Protein AF-A0A560T0L8-F1 (afdb_monomer)

Foldseek 3Di:
DDKDKAQADDDDDPVVVVPDDPPDDDDGDDHDPQKTFIDDVNHTFFIAGWDDDPNDTDGDTPDGDDDD

Sequence (68 aa):
MALNVRCGTLNLTLGELRNLAPGSILGIAGYAPGMAGLYYGDRPIGQGQLVEVDGRLGLQLSRVLFGR

Radius of gyration: 14.48 Å; Cα contacts (8 Å, |Δi|>4): 98; chains: 1; bounding box: 40×25×34 Å

Nearest PDB structures (foldseek):
  1o9y-assembly1_C  TM=9.783E-01  e=9.539E-07  Pseudomonas syringae
  1o9y-assembly1_B  TM=9.283E-01  e=7.038E-07  Pseudomonas syringae
  8uox-assembly1_E6  TM=8.493E-01  e=2.136E-04  Salmonella enterica subsp. enterica serovar Typhimurium
  1o6a-assembly1_A  TM=8.985E-01  e=7.657E-04  Thermotoga maritima
  5xrw-assembly1_C  TM=8.696E-01  e=2.583E-03  Helicobacter pylori 26695

Structure (mmCIF, N/CA/C/O backbone):
data_AF-A0A560T0L8-F1
#
_entry.id   AF-A0A560T0L8-F1
#
loop_
_atom_site.gr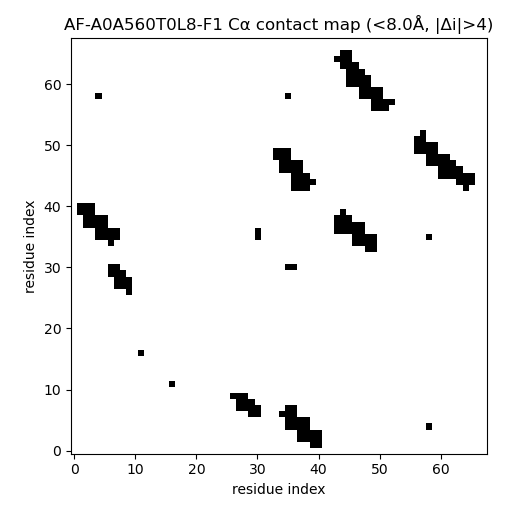oup_PDB
_atom_site.id
_atom_site.type_symbol
_atom_site.label_atom_id
_atom_site.label_alt_id
_atom_site.label_comp_id
_atom_site.label_asym_id
_atom_site.label_entity_id
_atom_site.label_seq_id
_atom_site.pdbx_PDB_ins_code
_atom_site.Cartn_x
_atom_site.Cartn_y
_atom_site.Cartn_z
_atom_site.occupancy
_atom_site.B_iso_or_equiv
_atom_site.auth_seq_id
_atom_site.auth_comp_id
_atom_site.auth_asym_id
_atom_site.auth_atom_id
_atom_site.pdbx_PDB_model_num
ATOM 1 N N . MET A 1 1 ? 17.258 -9.956 2.362 1.00 82.81 1 MET A N 1
ATOM 2 C CA . MET A 1 1 ? 16.882 -8.543 2.135 1.00 82.81 1 MET A CA 1
ATOM 3 C C . MET A 1 1 ? 15.434 -8.527 1.675 1.00 82.81 1 MET A C 1
ATOM 5 O O . MET A 1 1 ? 15.146 -9.186 0.687 1.00 82.81 1 MET A O 1
ATOM 9 N N . ALA A 1 2 ? 14.527 -7.889 2.421 1.00 93.38 2 ALA A N 1
ATOM 10 C CA . ALA A 1 2 ? 13.095 -7.881 2.107 1.00 93.38 2 ALA A CA 1
ATOM 11 C C . ALA A 1 2 ? 12.669 -6.500 1.603 1.00 93.38 2 ALA A C 1
ATOM 13 O O . ALA A 1 2 ? 13.029 -5.486 2.204 1.00 93.38 2 ALA A O 1
ATOM 14 N N . LEU A 1 3 ? 11.911 -6.477 0.508 1.00 95.44 3 LEU A N 1
ATOM 15 C CA . LEU A 1 3 ? 11.287 -5.274 -0.028 1.00 95.44 3 LEU A CA 1
ATOM 16 C C . LEU A 1 3 ? 9.778 -5.379 0.142 1.00 95.44 3 LEU A C 1
ATOM 18 O O . LEU A 1 3 ? 9.210 -6.453 -0.033 1.00 95.44 3 LEU A O 1
ATOM 22 N N . ASN A 1 4 ? 9.142 -4.260 0.468 1.00 96.44 4 ASN A N 1
ATOM 23 C CA . ASN A 1 4 ? 7.696 -4.187 0.621 1.00 96.44 4 ASN A CA 1
ATOM 24 C C . ASN A 1 4 ? 7.109 -3.258 -0.435 1.00 96.44 4 ASN A C 1
ATOM 26 O O . ASN A 1 4 ? 7.638 -2.171 -0.674 1.00 96.44 4 ASN A O 1
ATOM 30 N N . VAL A 1 5 ? 5.991 -3.673 -1.024 1.00 96.50 5 VAL A N 1
ATOM 31 C CA . VAL A 1 5 ? 5.167 -2.819 -1.879 1.00 96.50 5 VAL A CA 1
ATOM 32 C C . VAL A 1 5 ? 4.067 -2.215 -1.010 1.00 96.50 5 VAL A C 1
ATOM 34 O O . VAL A 1 5 ? 3.307 -2.947 -0.381 1.00 96.50 5 VAL A O 1
ATOM 37 N N . ARG A 1 6 ? 4.003 -0.882 -0.926 1.00 95.81 6 ARG A N 1
ATOM 38 C CA . ARG A 1 6 ? 3.026 -0.153 -0.100 1.00 95.81 6 ARG A CA 1
ATOM 39 C C . ARG A 1 6 ? 2.162 0.736 -0.994 1.00 95.81 6 ARG A C 1
ATOM 41 O O . ARG A 1 6 ? 2.687 1.628 -1.652 1.00 95.81 6 ARG A O 1
ATOM 48 N N . CYS A 1 7 ? 0.846 0.523 -0.983 1.00 95.44 7 CYS A N 1
ATOM 49 C CA . CYS A 1 7 ? -0.118 1.377 -1.700 1.00 95.44 7 CYS A CA 1
ATOM 50 C C . CYS A 1 7 ? -0.414 2.683 -0.943 1.00 95.44 7 CYS A C 1
ATOM 52 O O . CYS A 1 7 ? -0.949 3.634 -1.498 1.00 95.44 7 CYS 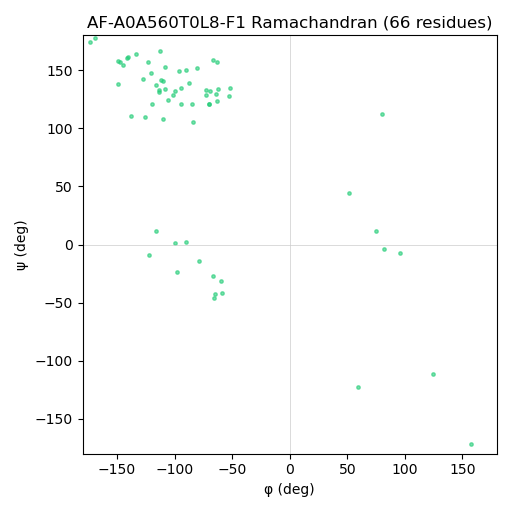A O 1
ATOM 54 N N . GLY A 1 8 ? -0.036 2.745 0.330 1.00 94.25 8 GLY A N 1
ATOM 55 C CA . GLY A 1 8 ? -0.182 3.918 1.174 1.00 94.25 8 GLY A CA 1
ATOM 56 C C . GLY A 1 8 ? -0.180 3.526 2.643 1.00 94.25 8 GLY A C 1
ATOM 57 O O . GLY A 1 8 ? 0.113 2.378 2.989 1.00 94.25 8 GLY A O 1
ATOM 58 N N . THR A 1 9 ? -0.486 4.490 3.498 1.00 94.44 9 THR A N 1
ATOM 59 C CA . THR A 1 9 ? -0.588 4.305 4.946 1.00 94.44 9 THR A CA 1
ATOM 60 C C . THR A 1 9 ? -1.744 5.128 5.497 1.00 94.44 9 THR A C 1
ATOM 62 O O . THR A 1 9 ? -2.234 6.064 4.863 1.00 94.44 9 THR A O 1
ATOM 65 N N . LEU A 1 10 ? -2.203 4.768 6.689 1.00 95.50 10 LEU A N 1
ATOM 66 C CA . LEU A 1 10 ? -3.179 5.547 7.434 1.00 95.50 10 LEU A CA 1
ATOM 67 C C . LEU A 1 10 ? -2.865 5.435 8.929 1.00 95.50 10 LEU A C 1
ATOM 69 O O . LEU A 1 10 ? -2.260 4.452 9.359 1.00 95.50 10 LEU A O 1
ATOM 73 N N . ASN A 1 11 ? -3.267 6.433 9.706 1.00 95.25 11 ASN A N 1
ATOM 74 C CA . ASN A 1 11 ? -3.149 6.411 11.160 1.00 95.25 11 ASN A CA 1
ATOM 75 C C . ASN A 1 11 ? -4.553 6.382 11.755 1.00 95.25 11 ASN A C 1
ATOM 77 O O . ASN A 1 11 ? -5.397 7.174 11.347 1.00 95.25 11 ASN A O 1
ATOM 81 N N . LEU A 1 12 ? -4.776 5.487 12.715 1.00 96.56 12 LEU A N 1
ATOM 82 C CA . LEU A 1 12 ? -6.025 5.383 13.465 1.00 96.56 12 LEU A CA 1
ATOM 83 C C . LEU A 1 12 ? -5.754 5.579 14.947 1.00 96.56 12 LEU A C 1
ATOM 85 O O . LEU A 1 12 ? -4.724 5.153 15.474 1.00 96.56 12 LEU A O 1
ATOM 89 N N . THR A 1 13 ? -6.726 6.154 15.636 1.00 96.62 13 THR A N 1
ATOM 90 C CA . THR A 1 13 ? -6.831 6.048 17.087 1.00 96.62 13 THR A CA 1
ATOM 91 C C . THR A 1 13 ? -7.139 4.601 17.493 1.00 96.62 13 THR A C 1
ATOM 93 O O . THR A 1 13 ? -7.691 3.813 16.722 1.00 96.62 13 THR A O 1
ATOM 96 N N . LEU A 1 14 ? -6.844 4.237 18.747 1.00 97.56 14 LEU A N 1
ATOM 97 C CA . LEU A 1 14 ? -7.181 2.905 19.273 1.00 97.56 14 LEU A CA 1
ATOM 98 C C . LEU A 1 14 ? -8.692 2.618 19.235 1.00 97.5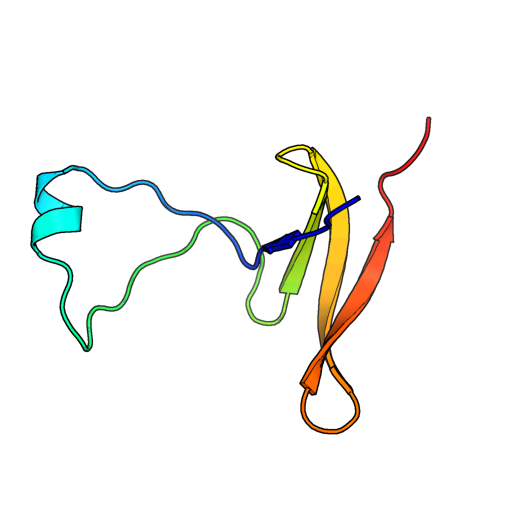6 14 LEU A C 1
ATOM 100 O O . LEU A 1 14 ? -9.096 1.470 19.061 1.00 97.56 14 LEU A O 1
ATOM 104 N N . GLY A 1 15 ? -9.526 3.653 19.384 1.00 96.88 15 GLY A N 1
ATOM 105 C CA . GLY A 1 15 ? -10.980 3.532 19.287 1.00 96.88 15 GLY A CA 1
ATOM 106 C C . GLY A 1 15 ? -11.442 3.158 17.879 1.00 96.88 15 GLY A C 1
ATOM 107 O O . GLY A 1 15 ? -12.238 2.234 17.731 1.00 96.88 15 GLY A O 1
ATOM 108 N N . GLU A 1 16 ? -10.907 3.824 16.852 1.00 95.62 16 GLU A N 1
ATOM 109 C CA . GLU A 1 16 ? -11.191 3.509 15.445 1.00 95.62 16 GLU A CA 1
ATOM 110 C C . GLU A 1 16 ? -10.679 2.119 15.066 1.00 95.62 16 GLU A C 1
ATOM 112 O O . GLU A 1 16 ? -11.409 1.349 14.447 1.00 95.62 16 GLU A O 1
ATOM 117 N N . LEU A 1 17 ? -9.466 1.762 15.505 1.00 96.62 17 LEU A N 1
ATOM 118 C CA . LEU A 1 17 ? -8.885 0.442 15.260 1.00 96.62 17 LEU A CA 1
ATOM 119 C C . LEU A 1 17 ? -9.757 -0.683 15.839 1.00 96.62 17 LEU A C 1
ATOM 121 O O . LEU A 1 17 ? -9.966 -1.702 15.186 1.00 96.62 17 LEU A O 1
ATOM 125 N N . ARG A 1 18 ? -10.304 -0.488 17.047 1.00 96.81 18 ARG A N 1
ATOM 126 C CA . ARG A 1 18 ? -11.202 -1.455 17.701 1.00 96.81 18 ARG A CA 1
ATOM 127 C C . ARG A 1 18 ? -12.539 -1.620 16.972 1.00 96.81 18 ARG A C 1
ATOM 129 O O . ARG A 1 18 ? -13.158 -2.671 17.089 1.00 96.81 18 ARG A O 1
ATOM 136 N N . ASN A 1 19 ? -12.981 -0.595 16.249 1.00 95.88 19 ASN A N 1
ATOM 137 C CA . ASN A 1 19 ? -14.247 -0.602 15.520 1.00 95.88 19 ASN A CA 1
ATOM 138 C C . ASN A 1 19 ? -14.112 -1.120 14.076 1.00 95.88 19 ASN A C 1
ATOM 140 O O . ASN A 1 19 ? -15.107 -1.134 13.352 1.00 95.88 19 ASN A O 1
ATOM 144 N N . LEU A 1 20 ? -12.916 -1.537 13.638 1.00 96.75 20 LEU A N 1
ATOM 145 C CA . LEU A 1 20 ? -12.735 -2.129 12.313 1.00 96.75 20 LEU A CA 1
ATOM 146 C C . LEU A 1 20 ? -13.498 -3.448 12.194 1.00 96.75 20 LEU A C 1
ATOM 148 O O . LEU A 1 20 ? -13.341 -4.354 13.012 1.00 96.75 20 LEU A O 1
ATOM 152 N N . ALA A 1 21 ? -14.285 -3.567 11.129 1.00 96.75 21 ALA A N 1
ATOM 153 C CA . ALA A 1 21 ? -15.077 -4.749 10.830 1.00 96.75 21 ALA A CA 1
ATOM 154 C C . ALA A 1 21 ? -15.062 -5.046 9.319 1.00 96.75 21 ALA A C 1
ATOM 156 O O . ALA A 1 21 ? -14.740 -4.166 8.512 1.00 96.75 21 ALA A O 1
ATOM 157 N N . PRO A 1 22 ? -15.413 -6.275 8.894 1.00 97.50 22 PRO A N 1
ATOM 158 C CA . PRO A 1 22 ? -15.616 -6.570 7.481 1.00 97.50 22 PRO A CA 1
ATOM 159 C C . PRO A 1 22 ? -16.599 -5.577 6.844 1.00 97.50 22 PRO A C 1
ATOM 161 O O . PRO A 1 22 ? -17.693 -5.359 7.359 1.00 97.50 22 PRO A O 1
ATOM 164 N N . GLY A 1 23 ? -16.194 -4.966 5.729 1.00 96.56 23 GLY A N 1
ATOM 165 C CA . GLY A 1 23 ? -16.977 -3.942 5.029 1.00 96.56 23 GLY A CA 1
ATOM 166 C C . GLY A 1 23 ? -16.626 -2.491 5.384 1.00 96.56 23 GLY A C 1
ATOM 167 O O . GLY A 1 23 ? -17.101 -1.585 4.703 1.00 96.56 23 GLY A O 1
ATOM 168 N N . SER A 1 24 ? -15.775 -2.237 6.385 1.00 96.38 24 SER A N 1
ATOM 169 C CA . SER A 1 24 ? -15.256 -0.886 6.643 1.00 96.38 24 SER A CA 1
ATOM 170 C C . SER A 1 24 ? -14.424 -0.368 5.459 1.00 96.38 24 SER A C 1
ATOM 172 O O . SER A 1 24 ? -13.547 -1.068 4.955 1.00 96.38 24 SER A O 1
ATOM 174 N N . ILE A 1 25 ? -14.658 0.883 5.049 1.00 95.12 25 ILE A N 1
ATOM 175 C CA . ILE A 1 25 ? -13.870 1.583 4.023 1.00 95.12 25 ILE A CA 1
ATOM 176 C C . ILE A 1 25 ? -12.980 2.614 4.721 1.00 95.12 25 ILE A C 1
ATOM 178 O O . ILE A 1 25 ? -13.482 3.473 5.442 1.00 95.12 25 ILE A O 1
ATOM 182 N N . LEU A 1 26 ? -11.666 2.535 4.499 1.00 94.38 26 LEU A N 1
ATOM 183 C CA . LEU A 1 26 ? -10.680 3.434 5.100 1.00 94.38 26 LEU A CA 1
ATOM 184 C C . LEU A 1 26 ? -10.033 4.306 4.027 1.00 94.38 26 LEU A C 1
ATOM 186 O O . LEU A 1 26 ? -9.569 3.804 3.003 1.00 94.38 26 LEU A O 1
ATOM 190 N N . GLY A 1 27 ? -9.972 5.612 4.279 1.00 92.19 27 GLY A N 1
ATOM 191 C CA . GLY A 1 27 ? -9.196 6.529 3.453 1.00 92.19 27 GLY A CA 1
ATOM 192 C C . GLY A 1 27 ? -7.703 6.286 3.661 1.00 92.19 27 GLY A C 1
ATOM 193 O O . GLY A 1 27 ? -7.206 6.398 4.780 1.00 92.19 27 GLY A O 1
ATOM 194 N N . ILE A 1 28 ? -6.990 5.954 2.587 1.00 93.81 28 ILE A N 1
ATOM 195 C CA . ILE A 1 28 ? -5.540 5.743 2.608 1.00 93.81 28 ILE A CA 1
ATOM 196 C C . ILE A 1 28 ? -4.847 7.003 2.097 1.00 93.81 28 ILE A C 1
ATOM 198 O O . ILE A 1 28 ? -5.216 7.532 1.049 1.00 93.81 28 ILE A O 1
ATOM 202 N N . ALA A 1 29 ? -3.826 7.470 2.812 1.00 91.62 29 ALA A N 1
ATOM 203 C CA . ALA A 1 29 ? -2.948 8.528 2.334 1.00 91.62 29 ALA A CA 1
ATOM 204 C C . ALA A 1 29 ? -1.756 7.934 1.570 1.00 91.62 29 ALA A C 1
ATOM 206 O O . ALA A 1 29 ? -1.278 6.838 1.874 1.00 91.62 29 ALA A O 1
ATOM 207 N N . GLY A 1 30 ? -1.233 8.684 0.600 1.00 89.88 30 GLY A N 1
ATOM 208 C CA . GLY A 1 30 ? -0.042 8.300 -0.154 1.00 89.88 30 GLY A CA 1
ATOM 209 C C . GLY A 1 30 ? -0.290 8.277 -1.654 1.00 89.88 30 GLY A C 1
ATOM 210 O O . GLY A 1 30 ? -0.410 9.333 -2.272 1.00 89.88 30 GLY A O 1
ATOM 211 N N . TYR A 1 31 ? -0.284 7.085 -2.245 1.00 89.75 31 TYR A N 1
ATOM 212 C CA . TYR A 1 31 ? -0.285 6.922 -3.694 1.00 89.75 31 TYR A CA 1
ATOM 213 C C . TYR A 1 31 ? -1.681 7.083 -4.304 1.00 89.75 31 TYR A C 1
ATOM 215 O O . TYR A 1 31 ? -2.700 6.810 -3.673 1.00 89.75 31 TYR A O 1
ATOM 223 N N . ALA A 1 32 ? -1.713 7.521 -5.564 1.00 91.81 32 ALA A N 1
ATOM 224 C CA . ALA A 1 32 ? -2.931 7.521 -6.363 1.00 91.81 32 ALA A CA 1
ATOM 225 C C . ALA A 1 32 ? -3.438 6.079 -6.591 1.00 91.81 32 ALA A C 1
ATOM 227 O O . ALA A 1 32 ? -2.638 5.139 -6.550 1.00 91.8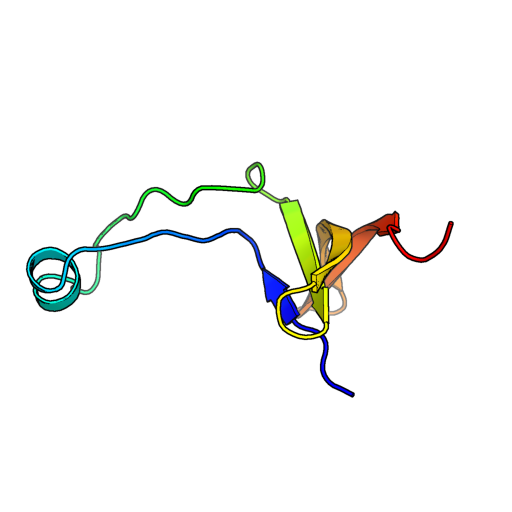1 32 ALA A O 1
ATOM 228 N N . PRO A 1 33 ? -4.738 5.880 -6.877 1.00 93.19 33 PRO A N 1
ATOM 229 C CA . PRO A 1 33 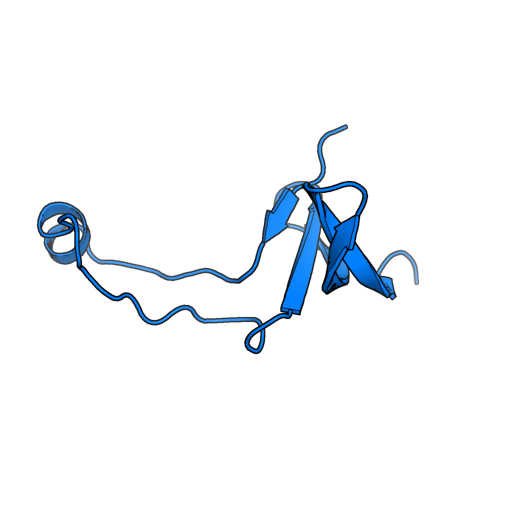? -5.269 4.565 -7.224 1.00 93.19 33 PRO A CA 1
ATOM 230 C C . PRO A 1 33 ? -4.466 3.901 -8.350 1.00 93.19 33 PRO A C 1
ATOM 232 O O . PRO A 1 33 ? -4.127 4.544 -9.342 1.00 93.19 33 PRO A O 1
ATOM 235 N N . GLY A 1 34 ? -4.148 2.618 -8.176 1.00 94.75 34 GLY A N 1
ATOM 236 C CA . GLY A 1 34 ? -3.306 1.861 -9.108 1.00 94.75 34 GLY A CA 1
ATOM 237 C C . GLY A 1 34 ? -1.801 2.065 -8.917 1.00 94.75 34 GLY A C 1
ATOM 238 O O . GLY A 1 34 ? -1.023 1.368 -9.555 1.00 94.75 34 GLY A O 1
ATOM 239 N N . MET A 1 35 ? -1.363 2.947 -8.014 1.00 96.38 35 MET A N 1
ATOM 240 C CA . MET A 1 35 ? 0.056 3.176 -7.736 1.00 96.38 35 MET A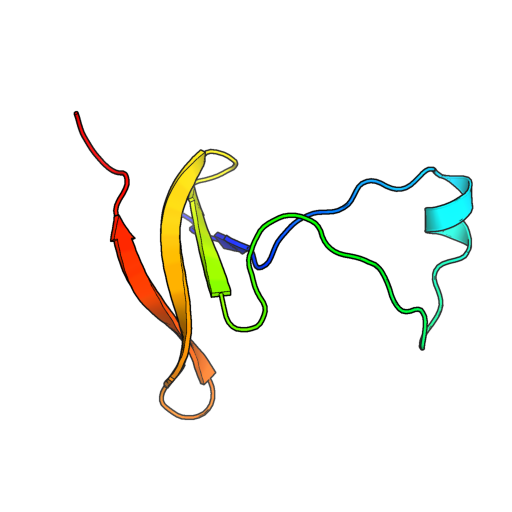 CA 1
ATOM 241 C C . MET A 1 35 ? 0.502 2.642 -6.382 1.00 96.38 35 MET A C 1
ATOM 243 O O . MET A 1 35 ? -0.264 2.569 -5.423 1.00 96.38 35 MET A O 1
ATOM 247 N N . ALA A 1 36 ? 1.786 2.302 -6.302 1.00 97.31 36 ALA A N 1
ATOM 248 C CA . ALA A 1 36 ? 2.420 1.890 -5.063 1.00 97.31 36 ALA A CA 1
ATOM 249 C C . ALA A 1 36 ? 3.900 2.279 -5.017 1.00 97.31 36 ALA A C 1
ATOM 251 O O . ALA A 1 36 ? 4.568 2.480 -6.036 1.00 97.31 36 ALA A O 1
ATOM 252 N N . GLY A 1 37 ? 4.420 2.360 -3.799 1.00 96.12 37 GLY A N 1
ATOM 253 C CA . GLY A 1 37 ? 5.832 2.545 -3.513 1.00 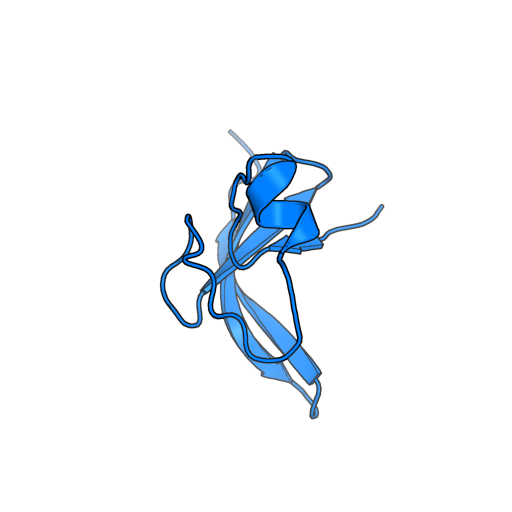96.12 37 GLY A CA 1
ATOM 254 C C . GLY A 1 37 ? 6.540 1.232 -3.234 1.00 96.12 37 GLY A C 1
ATOM 255 O O . GLY A 1 37 ? 5.959 0.312 -2.660 1.00 96.12 37 GLY A O 1
ATOM 256 N N . LEU A 1 38 ? 7.821 1.177 -3.580 1.00 96.56 38 LEU A N 1
ATOM 257 C CA . LEU A 1 38 ? 8.734 0.107 -3.200 1.00 96.56 38 LEU A CA 1
ATOM 258 C C . LEU A 1 38 ? 9.601 0.582 -2.031 1.00 96.56 38 LEU A C 1
ATOM 260 O O . LEU A 1 38 ? 10.217 1.647 -2.112 1.00 96.56 38 LEU A O 1
ATOM 264 N N . TYR A 1 39 ? 9.663 -0.207 -0.961 1.00 95.81 39 TYR A N 1
ATOM 265 C CA . TYR A 1 39 ? 10.316 0.159 0.296 1.00 95.81 39 TYR A CA 1
ATOM 266 C C . TYR A 1 39 ? 11.331 -0.886 0.753 1.00 95.81 39 TYR A C 1
ATOM 268 O O . TYR A 1 39 ? 11.075 -2.088 0.669 1.00 95.81 39 T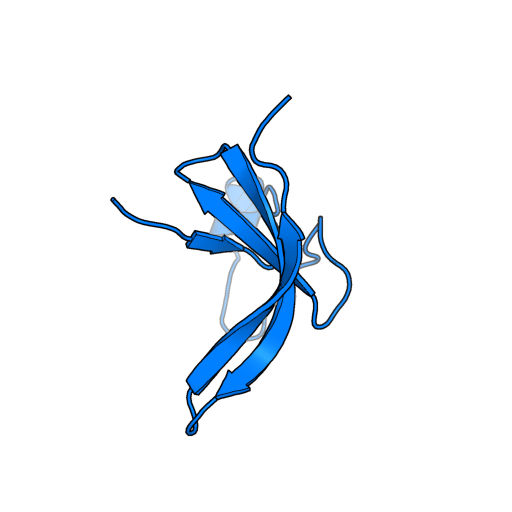YR A O 1
ATOM 276 N N . TYR A 1 40 ? 12.444 -0.416 1.320 1.00 94.81 40 TYR A N 1
ATOM 277 C CA . TYR A 1 40 ? 13.363 -1.218 2.127 1.00 94.81 40 TYR A CA 1
ATOM 278 C C . TYR A 1 40 ? 13.261 -0.766 3.588 1.00 94.81 40 TYR A C 1
ATOM 280 O O . TYR A 1 40 ? 13.674 0.345 3.929 1.00 94.81 40 TYR A O 1
ATOM 288 N N . GLY A 1 41 ? 12.654 -1.595 4.440 1.00 93.25 41 GLY A N 1
ATOM 289 C CA . GLY A 1 41 ? 12.172 -1.132 5.746 1.00 93.25 41 GLY A CA 1
ATOM 290 C C . GLY A 1 41 ? 11.147 -0.009 5.558 1.00 93.25 41 GLY A C 1
ATOM 291 O O . GLY A 1 41 ? 10.174 -0.188 4.828 1.00 93.25 41 GLY A O 1
ATOM 292 N N . ASP A 1 42 ? 11.401 1.157 6.152 1.00 91.31 42 ASP A N 1
ATOM 293 C CA . ASP A 1 42 ? 10.567 2.361 5.993 1.00 91.31 42 ASP A CA 1
ATOM 294 C C . ASP A 1 42 ? 11.114 3.371 4.980 1.00 91.31 42 ASP A C 1
ATOM 296 O O . ASP A 1 42 ? 10.501 4.411 4.736 1.00 91.31 42 ASP A O 1
ATOM 300 N N . ARG A 1 43 ? 12.242 3.061 4.332 1.00 92.69 43 ARG A N 1
ATOM 301 C CA . ARG A 1 43 ? 12.830 3.934 3.318 1.00 92.69 43 ARG A CA 1
ATOM 302 C C . ARG A 1 43 ? 12.192 3.667 1.949 1.00 92.69 43 ARG A C 1
ATOM 304 O O . ARG A 1 43 ? 12.333 2.548 1.445 1.00 92.69 43 ARG A O 1
ATOM 311 N N . PRO A 1 44 ? 11.558 4.666 1.304 1.00 93.00 44 PRO A N 1
ATOM 312 C CA . PRO A 1 44 ? 11.115 4.529 -0.076 1.00 93.00 44 PRO A CA 1
ATOM 313 C C . PRO A 1 44 ? 12.333 4.480 -1.000 1.00 93.00 44 PRO A C 1
ATOM 315 O O . PRO A 1 44 ? 13.249 5.298 -0.901 1.00 93.00 44 PRO A O 1
ATOM 318 N N . ILE A 1 45 ? 12.339 3.508 -1.903 1.00 95.56 45 ILE A N 1
ATOM 319 C CA . ILE A 1 45 ? 13.420 3.272 -2.869 1.00 95.56 45 ILE A CA 1
ATOM 320 C C . ILE A 1 45 ? 12.928 3.309 -4.320 1.00 95.56 45 ILE A C 1
ATOM 322 O O . ILE A 1 45 ? 13.732 3.349 -5.249 1.00 95.56 45 ILE A O 1
ATOM 326 N N . GLY A 1 46 ? 11.614 3.352 -4.528 1.00 95.50 46 GLY A N 1
ATOM 327 C CA . GLY A 1 46 ? 11.002 3.524 -5.836 1.00 95.50 46 GLY A CA 1
ATOM 328 C C . GLY A 1 46 ? 9.492 3.688 -5.741 1.00 95.50 46 GLY A C 1
ATOM 329 O O . GLY A 1 46 ? 8.906 3.569 -4.666 1.00 95.50 46 GLY A O 1
ATOM 330 N N . GLN A 1 47 ? 8.865 3.961 -6.876 1.00 96.19 47 GLN A N 1
ATOM 331 C CA . GLN A 1 47 ? 7.414 3.976 -7.030 1.00 96.19 47 GLN A CA 1
ATOM 332 C C . GLN A 1 47 ? 7.031 3.529 -8.436 1.00 96.19 47 GLN A C 1
ATOM 334 O O . GLN A 1 47 ? 7.843 3.611 -9.364 1.00 96.19 47 GLN A O 1
ATOM 339 N N . GLY A 1 48 ? 5.803 3.052 -8.587 1.00 96.75 48 GLY A N 1
ATOM 340 C CA . GLY A 1 48 ? 5.347 2.450 -9.825 1.00 96.75 48 GLY A CA 1
ATOM 341 C C . GLY A 1 48 ? 3.849 2.209 -9.881 1.00 96.75 48 GLY A C 1
ATOM 342 O O . GLY A 1 48 ? 3.121 2.478 -8.926 1.00 96.75 48 GLY A O 1
ATOM 343 N N . GLN A 1 49 ? 3.416 1.707 -11.030 1.00 97.94 49 GLN A N 1
ATOM 344 C CA . GLN A 1 49 ? 2.053 1.237 -11.252 1.00 97.94 49 GLN A CA 1
ATOM 345 C C .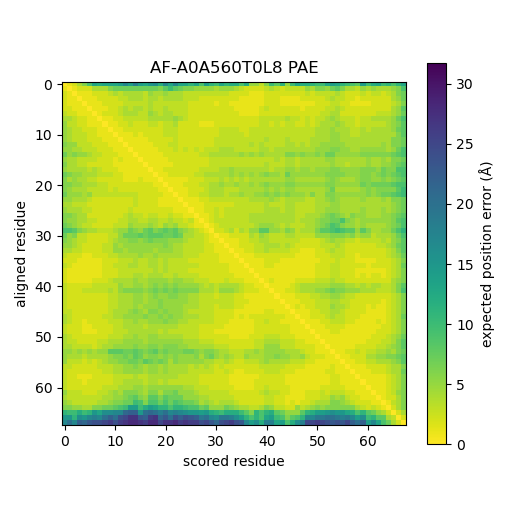 GLN A 1 49 ? 1.947 -0.229 -10.835 1.00 97.94 49 GLN A C 1
ATOM 347 O O . GLN A 1 49 ? 2.846 -1.030 -11.105 1.00 97.94 49 GLN A O 1
ATOM 352 N N . LEU A 1 50 ? 0.847 -0.576 -10.181 1.00 97.12 50 LEU A N 1
ATOM 353 C CA . LEU A 1 50 ? 0.456 -1.952 -9.925 1.00 97.12 50 LEU A CA 1
ATOM 354 C C . LEU A 1 50 ? -0.029 -2.568 -11.235 1.00 97.12 50 LEU A C 1
ATOM 356 O O . LEU A 1 50 ? -0.878 -2.002 -11.921 1.00 97.12 50 LEU A O 1
ATOM 360 N N . VAL A 1 51 ? 0.525 -3.725 -11.575 1.00 97.62 51 VAL A N 1
ATOM 361 C CA . VAL A 1 51 ? 0.229 -4.447 -12.816 1.00 97.62 51 VAL A CA 1
ATOM 362 C C . VAL A 1 51 ? -0.012 -5.920 -12.516 1.00 97.62 51 VAL A C 1
ATOM 364 O O . VAL A 1 51 ? 0.332 -6.403 -11.439 1.00 97.62 51 VAL A O 1
ATOM 367 N N . GLU A 1 52 ? -0.603 -6.639 -13.459 1.00 97.25 52 GLU A N 1
ATOM 368 C CA . GLU A 1 52 ? -0.718 -8.094 -13.400 1.00 97.25 52 GLU A CA 1
ATOM 369 C C . GLU A 1 52 ? 0.446 -8.731 -14.168 1.00 97.25 52 GLU A C 1
ATOM 371 O O . GLU A 1 52 ? 0.821 -8.263 -15.244 1.00 97.25 52 GLU A O 1
ATOM 376 N N . VAL A 1 53 ? 1.060 -9.748 -13.566 1.00 96.69 53 VAL A N 1
ATOM 377 C CA . VAL A 1 53 ? 2.137 -10.550 -14.151 1.00 96.69 53 VAL A CA 1
ATOM 378 C C . VAL A 1 53 ? 1.864 -12.010 -13.806 1.00 96.69 53 VAL A C 1
ATOM 380 O O . VAL A 1 53 ? 1.955 -12.396 -12.638 1.00 96.69 53 VAL A O 1
ATOM 383 N N . ASP A 1 54 ? 1.520 -12.813 -14.808 1.00 95.75 54 ASP A N 1
ATOM 384 C CA . ASP A 1 54 ? 1.248 -14.251 -14.685 1.00 95.75 54 ASP A CA 1
ATOM 385 C C . ASP A 1 54 ? 0.223 -14.597 -13.585 1.00 95.75 54 ASP A C 1
ATOM 387 O O . ASP A 1 54 ? 0.410 -15.500 -12.765 1.00 95.75 54 ASP A O 1
ATOM 391 N N . GLY A 1 55 ? -0.866 -13.832 -13.526 1.00 96.44 55 GLY A N 1
ATOM 392 C CA . GLY A 1 55 ? -1.941 -13.955 -12.545 1.00 96.44 55 GLY A CA 1
ATOM 393 C C . GLY A 1 55 ? -1.587 -13.428 -11.152 1.00 96.44 55 GLY A C 1
ATOM 394 O O . GLY A 1 55 ? -2.314 -13.691 -10.192 1.00 96.44 55 GLY A O 1
ATOM 395 N N . ARG A 1 56 ? -0.468 -12.709 -11.002 1.00 96.50 56 ARG A N 1
ATOM 396 C CA . ARG A 1 56 ? 0.021 -12.184 -9.718 1.00 96.50 56 ARG A CA 1
ATOM 397 C C . ARG A 1 56 ? 0.199 -10.673 -9.770 1.00 96.50 56 ARG A C 1
ATOM 399 O O . ARG A 1 56 ? 0.391 -10.083 -10.826 1.00 96.50 56 ARG A O 1
ATOM 406 N N . LEU A 1 57 ? 0.168 -10.043 -8.598 1.00 95.62 57 LEU A N 1
ATOM 407 C CA . LEU A 1 57 ? 0.438 -8.615 -8.471 1.00 95.62 57 LEU A CA 1
ATOM 408 C C . LEU A 1 57 ? 1.926 -8.329 -8.723 1.00 95.62 57 LEU A C 1
ATOM 410 O O . LEU A 1 57 ? 2.792 -8.826 -8.002 1.00 95.62 57 LEU A O 1
ATOM 414 N N . GLY A 1 58 ? 2.202 -7.492 -9.717 1.00 97.06 58 GLY A N 1
ATOM 415 C CA . GLY A 1 58 ? 3.506 -6.921 -10.023 1.00 97.06 58 GLY A CA 1
ATOM 416 C C . GLY A 1 58 ? 3.549 -5.412 -9.776 1.00 97.06 58 GLY A C 1
ATOM 417 O O . GLY A 1 58 ? 2.524 -4.748 -9.617 1.00 97.06 58 GLY A O 1
ATOM 418 N N . LEU A 1 59 ? 4.763 -4.861 -9.763 1.00 97.44 59 LEU A N 1
ATOM 419 C CA . LEU A 1 59 ? 5.008 -3.422 -9.670 1.00 97.44 59 LEU A CA 1
ATOM 420 C C . LEU A 1 59 ? 5.901 -2.984 -10.834 1.00 97.44 59 LEU A C 1
ATOM 422 O O . LEU A 1 59 ? 7.094 -3.288 -10.854 1.00 97.44 59 LEU A O 1
ATOM 426 N N . GLN A 1 60 ? 5.341 -2.233 -11.779 1.00 97.44 60 GLN A N 1
ATOM 427 C CA . GLN A 1 60 ? 6.108 -1.604 -12.848 1.00 97.44 60 GLN A CA 1
ATOM 428 C C . GLN A 1 60 ? 6.677 -0.277 -12.344 1.00 97.44 60 GLN A C 1
ATOM 430 O O . GLN A 1 60 ? 5.954 0.710 -12.191 1.00 97.44 60 GLN A O 1
ATOM 435 N N . LEU A 1 61 ? 7.982 -0.250 -12.070 1.00 96.38 61 LEU A N 1
ATOM 436 C CA . LEU A 1 61 ? 8.666 0.942 -11.574 1.00 96.38 61 LEU A CA 1
ATOM 437 C C . LEU A 1 61 ? 8.617 2.072 -12.609 1.00 96.38 61 LEU A C 1
ATOM 439 O O . LEU A 1 61 ? 9.103 1.927 -13.726 1.00 96.38 61 LEU A O 1
ATOM 443 N N . SER A 1 62 ? 8.077 3.218 -12.202 1.00 95.19 62 SER A N 1
ATOM 444 C CA . SER A 1 62 ? 8.110 4.465 -12.973 1.00 95.19 62 SER A CA 1
ATOM 445 C C . SER A 1 62 ? 9.234 5.391 -12.512 1.00 95.19 62 SER A C 1
ATOM 447 O O . SER A 1 62 ? 9.699 6.239 -13.270 1.00 95.19 62 SER A O 1
ATOM 449 N N . ARG A 1 63 ? 9.692 5.235 -11.263 1.00 94.19 63 ARG A N 1
ATOM 450 C CA . ARG A 1 63 ? 10.824 5.983 -10.713 1.00 94.19 63 ARG A CA 1
ATOM 451 C C . ARG A 1 63 ? 11.573 5.163 -9.673 1.00 94.19 63 ARG A C 1
ATOM 453 O O . ARG A 1 63 ? 10.964 4.553 -8.798 1.00 94.19 63 ARG A O 1
ATOM 460 N N . VAL A 1 64 ? 12.899 5.232 -9.727 1.00 94.94 64 VAL A N 1
ATOM 461 C CA . VAL A 1 64 ? 13.813 4.668 -8.728 1.00 94.94 64 VAL A CA 1
ATOM 462 C C . VAL A 1 64 ? 14.474 5.814 -7.960 1.00 94.94 64 VAL A C 1
ATOM 464 O O . VAL A 1 64 ? 14.775 6.856 -8.538 1.00 94.94 64 VAL A O 1
ATOM 467 N N . LEU A 1 65 ? 14.639 5.646 -6.648 1.00 89.81 65 LEU A N 1
ATOM 468 C CA . LEU A 1 65 ? 15.105 6.683 -5.716 1.00 89.81 65 LEU A CA 1
ATOM 469 C C . LEU A 1 65 ? 16.451 6.330 -5.053 1.00 89.81 65 LEU A C 1
ATOM 471 O O . LEU A 1 65 ? 16.859 6.972 -4.085 1.00 89.81 65 LEU A O 1
ATOM 475 N N . PHE A 1 66 ? 17.140 5.297 -5.545 1.00 79.50 66 PHE A N 1
ATOM 476 C CA . PHE A 1 66 ? 18.497 4.965 -5.117 1.00 79.50 66 PHE A CA 1
ATOM 477 C C . PHE A 1 66 ? 19.508 5.977 -5.672 1.00 79.50 66 PHE A C 1
ATOM 479 O O . PHE A 1 66 ? 19.503 6.242 -6.868 1.00 79.50 66 PHE A O 1
ATOM 486 N N . GLY A 1 67 ? 20.403 6.471 -4.810 1.00 65.44 67 GLY A N 1
ATOM 487 C CA . GLY A 1 67 ? 21.582 7.245 -5.207 1.00 65.44 67 GLY A CA 1
ATOM 488 C C . GLY A 1 67 ? 21.315 8.723 -5.509 1.00 65.44 67 GLY A C 1
ATOM 489 O O . GLY A 1 67 ? 20.688 9.080 -6.502 1.00 65.44 67 GLY A O 1
ATOM 490 N N . ARG A 1 68 ? 21.858 9.589 -4.654 1.00 49.22 68 ARG A N 1
ATOM 491 C CA . ARG A 1 68 ? 22.723 10.663 -5.145 1.00 49.22 68 ARG A CA 1
ATOM 492 C C . ARG A 1 68 ? 24.150 10.214 -4.890 1.00 49.22 68 ARG A C 1
ATOM 494 O O . ARG A 1 68 ? 24.338 9.575 -3.828 1.00 49.22 68 ARG A O 1
#

Secondary structure (DSSP, 8-state):
--EEEESEE----HHHHHT--TT---PPEESPTTEEEEEETTEEEEEEEEEEETTEEEEEEEEE----

Mean predicted aligned error: 3.9 Å

pLDDT: mean 93.78, std 7.19, range [49.22, 97.94]

Solvent-accessible surface area (backbone atoms only — not comparable to full-atom values): 4328 Å² total; per-residue (Å²): 140,71,74,46,81,41,55,51,51,74,88,72,56,74,70,58,59,72,67,66,51,95,87,69,84,78,84,66,45,79,47,59,92,63,28,31,34,34,20,53,80,90,45,73,41,30,32,22,39,61,41,80,50,96,93,35,88,38,71,52,72,77,43,76,61,72,78,132